Protein AF-V9IAV0-F1 (afdb_monomer_lite)

Foldseek 3Di:
DEAQLCQCQCVVPPDPVSSRWRQQLQRQEAHVEDACVVHPHPVNVVCVVPVLDFQGAHGGDACPDVRNRLVLYYYPDDLVCLVVSVVVSVVSLVPDPSHDLVPDDDDDDYDYDDDDPVSVVVNVVVCVVSRD

pLDDT: mean 83.06, std 14.71, range [40.22, 94.88]

Secondary structure (DSSP, 8-state):
-BSTTTTTBTTT-SSGGGGG-B-GGG-TTTB--S-TTTS--HHHHHHHH-TT----B-SS--TTSGGGTT----TT--GGGHHHHHHHHHHHHHH-TT--TTTS------B--SS-HHHHHHHHHHHHHHH-

Structure (mmCIF, N/CA/C/O backbone):
data_AF-V9IAV0-F1
#
_entry.id   AF-V9IAV0-F1
#
loop_
_atom_site.group_PDB
_atom_site.id
_atom_site.type_symbol
_atom_site.label_atom_id
_atom_site.label_alt_id
_atom_site.label_comp_id
_atom_site.label_asym_id
_atom_site.label_entity_id
_atom_site.label_seq_id
_atom_site.pdbx_PDB_ins_code
_atom_site.Cartn_x
_atom_site.Cartn_y
_atom_site.Cartn_z
_atom_site.occupancy
_atom_site.B_iso_or_equiv
_atom_site.auth_seq_id
_atom_site.auth_comp_id
_atom_site.auth_asym_id
_atom_site.auth_atom_id
_atom_site.pdbx_PDB_model_num
ATOM 1 N N . MET A 1 1 ? 4.196 1.302 5.622 1.00 88.44 1 MET A N 1
ATOM 2 C CA . MET A 1 1 ? 5.099 2.465 5.824 1.00 88.44 1 MET A CA 1
ATOM 3 C C . MET A 1 1 ? 6.503 2.054 5.433 1.00 88.44 1 MET A C 1
ATOM 5 O O . MET A 1 1 ? 6.821 0.884 5.610 1.00 88.44 1 MET A O 1
ATOM 9 N N . GLY A 1 2 ? 7.338 2.963 4.940 1.00 86.31 2 GLY A N 1
ATOM 10 C CA . GLY A 1 2 ? 8.703 2.600 4.569 1.00 86.31 2 GLY A CA 1
ATOM 11 C C . GLY A 1 2 ? 9.351 3.565 3.591 1.00 86.31 2 GLY A C 1
ATOM 12 O O . GLY A 1 2 ? 8.891 4.694 3.430 1.00 86.31 2 GLY A O 1
ATOM 13 N N . ASP A 1 3 ? 10.424 3.095 2.970 1.00 84.56 3 ASP A N 1
ATOM 14 C CA . ASP A 1 3 ? 11.211 3.805 1.962 1.00 84.56 3 ASP A CA 1
ATOM 15 C C . ASP A 1 3 ? 10.867 3.345 0.527 1.00 84.56 3 ASP A C 1
ATOM 17 O O . ASP A 1 3 ? 9.857 2.668 0.302 1.00 84.56 3 ASP A O 1
ATOM 21 N N . SER A 1 4 ? 11.716 3.703 -0.442 1.00 85.69 4 SER A N 1
ATOM 22 C CA . SER A 1 4 ? 11.566 3.403 -1.874 1.00 85.69 4 SER A CA 1
ATOM 23 C C . SER A 1 4 ? 11.352 1.923 -2.191 1.00 85.69 4 SER A C 1
ATOM 25 O O . SER A 1 4 ? 10.679 1.594 -3.166 1.00 85.69 4 SER A O 1
ATOM 27 N N . ILE A 1 5 ? 11.850 0.998 -1.367 1.00 81.25 5 ILE A N 1
ATOM 28 C CA . ILE A 1 5 ? 11.592 -0.428 -1.603 1.00 81.25 5 ILE A CA 1
ATOM 29 C C . ILE A 1 5 ? 10.125 -0.753 -1.364 1.00 81.25 5 ILE A C 1
ATOM 31 O O . ILE A 1 5 ? 9.517 -1.499 -2.122 1.00 81.25 5 ILE A O 1
ATOM 35 N N . THR A 1 6 ? 9.519 -0.152 -0.344 1.00 82.44 6 THR A N 1
ATOM 36 C CA . THR A 1 6 ? 8.103 -0.388 -0.024 1.00 82.44 6 THR A CA 1
ATOM 37 C C . THR A 1 6 ? 7.168 0.273 -1.039 1.00 82.44 6 THR A C 1
ATOM 39 O O . THR A 1 6 ? 5.992 -0.087 -1.132 1.00 82.44 6 THR A O 1
ATOM 42 N N . THR A 1 7 ? 7.673 1.237 -1.813 1.00 82.50 7 THR A N 1
ATOM 43 C CA . THR A 1 7 ? 6.940 1.844 -2.930 1.00 82.50 7 THR A CA 1
ATOM 44 C C . THR A 1 7 ? 7.030 1.012 -4.213 1.00 82.50 7 THR A C 1
ATOM 46 O O . THR A 1 7 ? 6.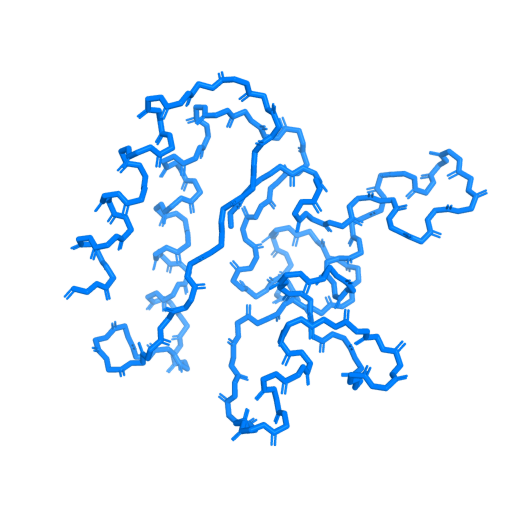299 1.279 -5.163 1.00 82.50 7 THR A O 1
ATOM 49 N N . GLY A 1 8 ? 7.867 -0.031 -4.245 1.00 80.94 8 GLY A N 1
ATOM 50 C CA . GLY A 1 8 ? 8.129 -0.805 -5.458 1.00 80.94 8 GLY A CA 1
ATOM 51 C C . GLY A 1 8 ? 8.921 -0.004 -6.492 1.00 80.94 8 GLY A C 1
ATOM 52 O O . GLY A 1 8 ? 8.685 -0.163 -7.690 1.00 80.94 8 GLY A O 1
ATOM 53 N N . ALA A 1 9 ? 9.805 0.897 -6.043 1.00 84.25 9 ALA A N 1
ATOM 54 C CA . ALA A 1 9 ? 10.621 1.717 -6.929 1.00 84.25 9 ALA A CA 1
ATOM 55 C C . ALA A 1 9 ? 11.475 0.841 -7.857 1.00 84.25 9 ALA A C 1
ATOM 57 O O . ALA A 1 9 ? 12.283 0.032 -7.397 1.00 84.25 9 ALA A O 1
ATOM 58 N N . GLY A 1 10 ? 11.276 1.002 -9.164 1.00 80.94 10 GLY A N 1
ATOM 59 C CA . GLY A 1 10 ? 12.030 0.298 -10.195 1.00 80.94 10 GLY A CA 1
ATOM 60 C C . GLY A 1 10 ? 11.757 -1.204 -10.289 1.00 80.94 10 GLY A C 1
ATOM 61 O O . GLY A 1 10 ? 12.553 -1.910 -10.903 1.00 80.94 10 GLY A O 1
ATOM 62 N N . LEU A 1 11 ? 10.656 -1.711 -9.721 1.00 84.81 11 LEU A N 1
ATOM 63 C CA . LEU A 1 11 ? 10.355 -3.149 -9.716 1.00 84.81 11 LEU A CA 1
ATOM 64 C C . LEU A 1 11 ? 10.258 -3.741 -11.133 1.00 84.81 11 LEU A C 1
ATOM 66 O O . LEU A 1 11 ? 10.650 -4.883 -11.352 1.00 84.81 11 LEU A O 1
ATOM 70 N N . LEU A 1 12 ? 9.754 -2.957 -12.089 1.00 85.50 12 LEU A N 1
ATOM 71 C CA . LEU A 1 12 ? 9.659 -3.330 -13.505 1.00 85.50 12 LEU A CA 1
ATOM 72 C C . LEU A 1 12 ? 10.682 -2.608 -14.394 1.00 85.50 12 LEU A C 1
ATOM 74 O O . LEU A 1 12 ? 10.517 -2.578 -15.615 1.00 85.50 12 LEU A O 1
ATOM 78 N N . ALA A 1 13 ? 11.697 -1.967 -13.813 1.00 82.12 13 ALA A N 1
ATOM 79 C CA . ALA A 1 13 ? 12.616 -1.139 -14.581 1.00 82.12 13 ALA A CA 1
ATOM 80 C C . ALA A 1 13 ? 13.485 -1.986 -15.523 1.00 82.12 13 ALA A C 1
ATOM 82 O O . ALA A 1 13 ? 14.267 -2.827 -15.087 1.00 82.12 13 ALA A O 1
ATOM 83 N N . THR A 1 14 ? 13.396 -1.713 -16.824 1.00 85.50 14 THR A N 1
ATOM 84 C CA . THR A 1 14 ? 14.292 -2.269 -17.854 1.00 85.50 14 THR A CA 1
ATOM 85 C C . THR A 1 14 ? 15.416 -1.306 -18.234 1.00 85.50 14 THR A C 1
ATOM 87 O O . THR A 1 14 ? 16.350 -1.677 -18.940 1.00 85.50 14 THR A O 1
ATOM 90 N N . ASN A 1 15 ? 15.342 -0.058 -17.768 1.00 84.12 15 ASN A N 1
ATOM 91 C CA . ASN A 1 15 ? 16.357 0.972 -17.959 1.00 84.12 15 ASN A CA 1
ATOM 92 C C . ASN A 1 15 ? 16.425 1.912 -16.745 1.00 84.12 15 ASN A C 1
ATOM 94 O O . ASN A 1 15 ? 15.523 1.951 -15.908 1.00 84.12 15 ASN A O 1
ATOM 98 N N . THR A 1 16 ? 17.497 2.700 -16.660 1.00 83.00 16 THR A N 1
ATOM 99 C CA . THR A 1 16 ? 17.774 3.581 -15.514 1.00 83.00 16 THR A CA 1
ATOM 100 C C . THR A 1 16 ? 16.737 4.687 -15.320 1.00 83.00 16 THR A C 1
ATOM 102 O O . THR A 1 16 ? 16.515 5.106 -14.188 1.00 83.00 16 THR A O 1
ATOM 105 N N . MET A 1 17 ? 16.054 5.130 -16.382 1.00 79.06 17 MET A N 1
ATOM 106 C CA . MET A 1 17 ? 14.987 6.134 -16.275 1.00 79.06 17 MET A CA 1
ATOM 107 C C . MET A 1 17 ? 13.746 5.589 -15.560 1.00 79.06 17 MET A C 1
ATOM 109 O O . MET A 1 17 ? 13.006 6.355 -14.952 1.00 79.06 17 MET A O 1
ATOM 113 N N . GLN A 1 18 ? 13.525 4.273 -15.599 1.00 81.69 18 GLN A N 1
ATOM 114 C CA . GLN A 1 18 ? 12.377 3.626 -14.962 1.00 81.69 18 GLN A CA 1
ATOM 115 C C . GLN A 1 18 ? 12.594 3.318 -13.474 1.00 81.69 18 GLN A C 1
ATOM 117 O O . GLN A 1 18 ? 11.647 2.930 -12.795 1.00 81.69 18 GLN A O 1
ATOM 122 N N . LEU A 1 19 ? 13.802 3.527 -12.935 1.00 82.56 19 LEU A N 1
ATOM 123 C CA . LEU A 1 19 ? 14.096 3.303 -11.512 1.00 82.56 19 LEU A CA 1
ATOM 124 C C . LEU A 1 19 ? 13.282 4.211 -10.579 1.00 82.56 19 LEU A C 1
ATOM 126 O O . LEU A 1 19 ? 13.052 3.858 -9.425 1.00 82.56 19 LEU A O 1
ATOM 130 N N . SER A 1 20 ? 12.836 5.369 -11.069 1.00 80.81 20 SER A N 1
ATOM 131 C CA . SER A 1 20 ? 11.998 6.309 -10.317 1.00 80.81 20 SER A CA 1
ATOM 132 C C . SER A 1 20 ? 10.505 5.966 -10.351 1.00 80.81 20 SER A C 1
ATOM 134 O O . SER A 1 20 ? 9.718 6.623 -9.671 1.00 80.81 20 SER A O 1
ATOM 136 N N . ILE A 1 21 ? 10.091 4.955 -11.124 1.00 85.44 21 ILE A N 1
ATOM 137 C CA . ILE A 1 21 ? 8.689 4.536 -11.201 1.00 85.44 21 ILE A CA 1
ATOM 138 C C . ILE A 1 21 ? 8.355 3.679 -9.981 1.00 85.44 21 ILE A C 1
ATOM 140 O O . ILE A 1 21 ? 8.982 2.651 -9.739 1.00 85.44 21 ILE A O 1
ATOM 144 N N . GLU A 1 22 ? 7.330 4.085 -9.232 1.00 89.38 22 GLU A N 1
ATOM 145 C CA . GLU A 1 22 ? 6.843 3.365 -8.054 1.00 89.38 22 GLU A CA 1
ATOM 146 C C . GLU A 1 22 ? 5.733 2.374 -8.437 1.00 89.38 22 GLU A C 1
ATOM 148 O O . GLU A 1 22 ? 4.551 2.731 -8.519 1.00 89.38 22 GLU A O 1
ATOM 153 N N . ASN A 1 23 ? 6.106 1.112 -8.673 1.00 91.12 23 ASN A N 1
ATOM 154 C CA . ASN A 1 23 ? 5.183 0.026 -9.021 1.00 91.12 23 ASN A CA 1
ATOM 155 C C . ASN A 1 23 ? 4.471 -0.538 -7.773 1.00 91.12 23 ASN A C 1
ATOM 157 O O . ASN A 1 23 ? 4.534 -1.736 -7.478 1.00 91.12 23 ASN A O 1
ATOM 161 N N . ARG A 1 24 ? 3.793 0.326 -7.007 1.00 92.31 24 ARG A N 1
ATOM 162 C CA . ARG A 1 24 ? 3.183 -0.027 -5.709 1.00 92.31 24 ARG A CA 1
ATOM 163 C C . ARG A 1 24 ? 2.194 -1.182 -5.804 1.00 92.31 24 ARG A C 1
ATOM 165 O O . ARG A 1 24 ? 2.132 -1.991 -4.879 1.00 92.31 24 ARG A O 1
ATOM 172 N N . GLY A 1 25 ? 1.444 -1.260 -6.902 1.00 90.81 25 GLY A N 1
ATOM 173 C CA . GLY A 1 25 ? 0.479 -2.323 -7.176 1.00 90.81 25 GLY A CA 1
ATOM 174 C C . GLY A 1 25 ? 1.078 -3.725 -7.197 1.00 90.81 25 GLY A C 1
ATOM 175 O O . GLY A 1 25 ? 0.408 -4.679 -6.803 1.00 90.81 25 GLY A O 1
ATOM 176 N N . MET A 1 26 ? 2.354 -3.841 -7.553 1.00 92.38 26 MET A N 1
ATOM 177 C CA . MET A 1 26 ? 3.062 -5.116 -7.659 1.00 92.38 26 MET A CA 1
ATOM 178 C C . MET A 1 26 ? 4.006 -5.381 -6.484 1.00 92.38 26 MET A C 1
ATOM 180 O O . MET A 1 26 ? 4.696 -6.399 -6.460 1.00 92.38 26 MET A O 1
ATOM 184 N N . MET A 1 27 ? 4.043 -4.491 -5.487 1.00 92.31 27 MET A N 1
ATOM 185 C CA . MET A 1 27 ? 4.911 -4.675 -4.333 1.00 92.31 27 MET A CA 1
ATOM 186 C C . MET A 1 27 ? 4.520 -5.937 -3.557 1.00 92.31 27 MET A C 1
ATOM 188 O O . MET A 1 27 ? 3.383 -6.064 -3.107 1.00 92.31 27 MET A O 1
ATOM 192 N N . ALA A 1 28 ? 5.477 -6.837 -3.321 1.00 88.31 28 ALA A N 1
ATOM 193 C CA . ALA A 1 28 ? 5.219 -8.153 -2.729 1.00 88.31 28 ALA A CA 1
ATOM 194 C C . ALA A 1 28 ? 4.450 -8.099 -1.395 1.00 88.31 28 ALA A C 1
ATOM 196 O O . ALA A 1 28 ? 3.673 -8.997 -1.085 1.00 88.31 28 ALA A O 1
ATOM 197 N N . THR A 1 29 ? 4.642 -7.044 -0.602 1.00 89.38 29 THR A N 1
ATOM 198 C CA . THR A 1 29 ? 4.082 -6.931 0.750 1.00 89.38 29 THR A CA 1
ATOM 199 C C . THR A 1 29 ? 2.722 -6.233 0.820 1.00 89.38 29 THR A C 1
ATOM 201 O O . THR A 1 29 ? 1.948 -6.526 1.725 1.00 89.38 29 THR A O 1
ATOM 204 N N . ILE A 1 30 ? 2.409 -5.316 -0.101 1.00 92.50 30 ILE A N 1
ATOM 205 C CA . ILE A 1 30 ? 1.210 -4.455 -0.011 1.00 92.50 30 ILE A CA 1
ATOM 206 C C . ILE A 1 30 ? 0.528 -4.181 -1.357 1.00 92.50 30 ILE A C 1
ATOM 208 O O . ILE A 1 30 ? -0.556 -3.603 -1.387 1.00 92.50 30 ILE A O 1
ATOM 212 N N . GLY A 1 31 ? 1.123 -4.594 -2.468 1.00 92.94 31 GLY A N 1
ATOM 213 C CA . GLY A 1 31 ? 0.517 -4.497 -3.787 1.00 92.94 31 GLY A CA 1
ATOM 214 C C . GLY A 1 31 ? -0.621 -5.498 -3.946 1.00 92.94 31 GLY A C 1
ATOM 215 O O . GLY A 1 31 ? -0.516 -6.629 -3.484 1.00 92.94 31 GLY A O 1
ATOM 216 N N . GLY A 1 32 ? -1.724 -5.096 -4.564 1.00 93.12 32 GLY A N 1
ATOM 217 C CA . GLY A 1 32 ? -2.868 -5.967 -4.845 1.00 93.12 32 GLY A CA 1
ATOM 218 C C . GLY A 1 32 ? -3.299 -5.929 -6.304 1.00 93.12 32 GLY A C 1
ATOM 219 O O . GLY A 1 32 ? -4.480 -6.131 -6.597 1.00 93.12 32 GLY A O 1
ATOM 220 N N . GLU A 1 33 ? -2.366 -5.616 -7.200 1.00 93.06 33 GLU A N 1
ATOM 221 C CA . GLU A 1 33 ? -2.588 -5.605 -8.641 1.00 93.06 33 GLU A CA 1
ATOM 222 C C . GLU A 1 33 ? -2.803 -7.020 -9.169 1.00 93.06 33 GLU A C 1
ATOM 224 O O . GLU A 1 33 ? -2.066 -7.939 -8.818 1.00 93.06 33 GLU A O 1
ATOM 229 N N . GLU A 1 34 ? -3.807 -7.190 -10.030 1.00 92.81 34 GLU A N 1
ATOM 230 C CA . GLU A 1 34 ? -4.156 -8.481 -10.627 1.00 92.81 34 GLU A CA 1
ATOM 231 C C . GLU A 1 34 ? -4.465 -9.581 -9.578 1.00 92.81 34 GLU A C 1
ATOM 233 O O . GLU A 1 34 ? -4.912 -9.315 -8.458 1.00 92.81 34 GLU A O 1
ATOM 238 N N . THR A 1 35 ? -4.312 -10.846 -9.976 1.00 92.69 35 THR A N 1
ATOM 239 C CA . THR A 1 35 ? -4.501 -12.041 -9.140 1.00 92.69 35 THR A CA 1
ATOM 240 C C . THR A 1 35 ? -3.151 -12.617 -8.719 1.00 92.69 35 THR A C 1
ATOM 242 O O . THR A 1 35 ? -2.137 -12.373 -9.379 1.00 92.69 35 THR A O 1
ATOM 245 N N . TRP A 1 36 ? -3.134 -13.464 -7.683 1.00 92.62 36 TRP A N 1
ATOM 246 C CA . TRP A 1 36 ? -1.895 -14.083 -7.181 1.00 92.62 36 TRP A CA 1
ATOM 247 C C . TRP A 1 36 ? -1.171 -14.938 -8.228 1.00 92.62 36 TRP A C 1
ATOM 249 O O . TRP A 1 36 ? 0.039 -15.122 -8.145 1.00 92.62 36 TRP A O 1
ATOM 259 N N . ARG A 1 37 ? -1.904 -15.432 -9.236 1.00 92.62 37 ARG A N 1
ATOM 260 C CA . ARG A 1 37 ? -1.356 -16.219 -10.349 1.00 92.62 37 ARG A CA 1
ATOM 261 C C . ARG A 1 37 ? -0.576 -15.381 -11.358 1.00 92.62 37 ARG A C 1
ATOM 263 O O . ARG A 1 37 ? 0.256 -15.931 -12.069 1.00 92.62 37 ARG A O 1
ATOM 270 N N . LYS A 1 38 ? -0.866 -14.080 -11.452 1.00 93.75 38 LYS A N 1
ATOM 271 C CA . LYS A 1 38 ? -0.146 -13.148 -12.333 1.00 93.75 38 LYS A CA 1
ATOM 272 C C . LYS A 1 38 ? 0.924 -12.376 -11.573 1.00 93.75 38 LYS A C 1
ATOM 274 O O . LYS A 1 38 ? 2.026 -12.203 -12.080 1.00 93.75 38 LYS A O 1
ATOM 279 N N . VAL A 1 39 ? 0.591 -11.914 -10.369 1.00 92.56 39 VAL A N 1
ATOM 280 C CA . VAL A 1 39 ? 1.485 -11.129 -9.519 1.00 92.56 39 VAL A CA 1
ATOM 281 C C . VAL A 1 39 ? 1.427 -11.705 -8.114 1.00 92.56 39 VAL A C 1
ATOM 283 O O . VAL A 1 39 ? 0.413 -11.602 -7.423 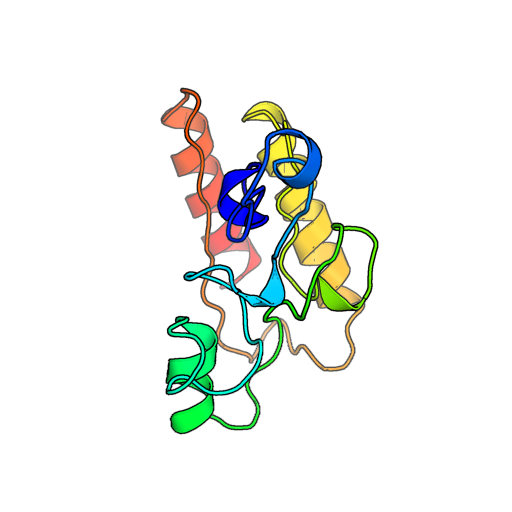1.00 92.56 39 VAL A O 1
ATOM 286 N N . LEU A 1 40 ? 2.516 -12.335 -7.686 1.00 92.94 40 LEU A N 1
ATOM 287 C CA . LEU A 1 40 ? 2.581 -12.946 -6.367 1.00 92.94 40 LEU A CA 1
ATOM 288 C C . LEU A 1 40 ? 2.832 -11.870 -5.305 1.00 92.94 40 LEU A C 1
ATOM 290 O O . LEU A 1 40 ? 3.968 -11.468 -5.061 1.00 92.94 40 LEU A O 1
ATOM 294 N N . THR A 1 41 ? 1.760 -11.419 -4.661 1.00 93.25 41 THR A N 1
ATOM 295 C CA . THR A 1 41 ? 1.820 -10.498 -3.524 1.00 93.25 41 THR A CA 1
ATOM 296 C C . THR A 1 41 ? 1.012 -11.035 -2.351 1.00 93.25 41 THR A C 1
ATOM 298 O O . THR A 1 41 ? 0.070 -11.815 -2.518 1.00 93.25 41 THR A O 1
ATOM 301 N N . LEU A 1 42 ? 1.355 -10.586 -1.147 1.00 93.31 42 LEU A N 1
ATOM 302 C CA . LEU A 1 42 ? 0.655 -10.967 0.070 1.00 93.31 42 LEU A CA 1
ATOM 303 C C . LEU A 1 42 ? -0.838 -10.579 0.025 1.00 93.31 42 LEU A C 1
ATOM 305 O O . LEU A 1 42 ? -1.668 -11.452 0.286 1.00 93.31 42 LEU A O 1
ATOM 309 N N . PRO A 1 43 ? -1.234 -9.355 -0.391 1.00 93.62 43 PRO A N 1
ATOM 310 C CA . PRO A 1 43 ? -2.648 -9.044 -0.579 1.00 93.62 43 PRO A CA 1
ATOM 311 C C . PRO A 1 43 ? -3.338 -9.909 -1.630 1.00 93.62 43 PRO A C 1
ATOM 313 O O . PRO A 1 43 ? -4.491 -10.275 -1.433 1.00 93.62 43 PRO A O 1
ATOM 316 N N . ASN A 1 44 ? -2.663 -10.270 -2.725 1.00 94.69 44 ASN A N 1
ATOM 317 C CA . ASN A 1 44 ? -3.258 -11.135 -3.742 1.00 94.69 44 ASN A CA 1
ATOM 318 C C . ASN A 1 44 ? -3.556 -12.538 -3.222 1.00 94.69 44 ASN A C 1
ATOM 320 O O . ASN A 1 44 ? -4.579 -13.102 -3.596 1.00 94.69 44 ASN A O 1
ATOM 324 N N . ILE A 1 45 ? -2.713 -13.070 -2.338 1.00 94.31 45 ILE A N 1
ATOM 325 C CA . ILE A 1 45 ? -2.980 -14.333 -1.643 1.00 94.31 45 ILE A CA 1
ATOM 326 C C . ILE A 1 45 ? -4.151 -14.156 -0.668 1.00 94.31 45 ILE A C 1
ATOM 328 O O . ILE A 1 45 ? -5.075 -14.961 -0.660 1.00 94.31 45 ILE A O 1
ATOM 332 N N . PHE A 1 46 ? -4.157 -13.088 0.133 1.00 93.62 46 PHE A N 1
ATOM 333 C CA . PHE A 1 46 ? -5.226 -12.841 1.108 1.00 93.62 46 PHE A CA 1
ATOM 334 C C . PHE A 1 46 ? -6.595 -12.601 0.474 1.00 93.62 46 PHE A C 1
ATOM 336 O O . PHE A 1 46 ? -7.599 -12.999 1.064 1.00 93.62 46 PHE A O 1
ATOM 343 N N . LYS A 1 47 ? -6.649 -12.014 -0.728 1.00 93.62 47 LYS A N 1
ATOM 344 C CA . LYS A 1 47 ? -7.895 -11.853 -1.490 1.00 93.62 47 LYS A CA 1
ATOM 345 C C . LYS A 1 47 ? -8.596 -13.187 -1.766 1.00 93.62 47 LYS A C 1
ATOM 347 O O . LYS A 1 47 ? -9.818 -13.191 -1.800 1.00 93.62 47 LYS A O 1
ATOM 352 N N . GLU A 1 48 ? -7.865 -14.297 -1.890 1.00 93.75 48 GLU A N 1
ATOM 353 C CA . GLU A 1 48 ? -8.456 -15.632 -2.098 1.00 93.75 48 GLU A CA 1
ATOM 354 C C . GLU A 1 48 ? -9.196 -16.152 -0.859 1.00 93.75 48 GLU A C 1
ATOM 356 O O . GLU A 1 48 ? -10.128 -16.941 -0.970 1.00 93.75 48 GLU A O 1
ATOM 361 N N . PHE A 1 49 ? -8.786 -15.712 0.333 1.00 93.19 49 PHE A N 1
ATOM 362 C CA . PHE A 1 49 ? -9.410 -16.109 1.598 1.00 93.19 49 PHE A CA 1
ATOM 363 C C . PHE A 1 49 ? -10.447 -15.088 2.075 1.00 93.19 49 PHE A C 1
ATOM 365 O O . PHE A 1 49 ? -11.394 -15.441 2.774 1.00 93.19 49 PHE A O 1
ATOM 372 N N . ASN A 1 50 ? -10.272 -13.815 1.714 1.00 92.25 50 ASN A N 1
ATOM 373 C CA . ASN A 1 50 ? -11.173 -12.730 2.066 1.00 92.25 50 ASN A CA 1
ATOM 374 C C . ASN A 1 50 ? -11.316 -11.739 0.906 1.00 92.25 50 ASN A C 1
ATOM 376 O O . ASN A 1 50 ? -10.482 -10.855 0.703 1.00 92.25 50 ASN A O 1
ATOM 380 N N . HIS A 1 51 ? -12.440 -11.831 0.199 1.00 89.06 51 HIS A N 1
ATOM 381 C CA . HIS A 1 51 ? -12.736 -10.973 -0.948 1.00 89.06 51 HIS A CA 1
ATOM 382 C C . HIS A 1 51 ? -13.033 -9.515 -0.544 1.00 89.06 51 HIS A C 1
ATOM 384 O O . HIS A 1 51 ? -12.958 -8.622 -1.384 1.00 89.06 51 HIS A O 1
ATOM 390 N N . ASN A 1 52 ? -13.315 -9.254 0.739 1.00 91.12 52 ASN A N 1
ATOM 391 C CA . ASN A 1 52 ? -13.549 -7.912 1.285 1.00 91.12 52 ASN A CA 1
ATOM 392 C C . ASN A 1 52 ? -12.255 -7.240 1.779 1.00 91.12 52 ASN A C 1
ATOM 394 O O . ASN A 1 52 ? -12.309 -6.251 2.511 1.00 91.12 52 ASN A O 1
ATOM 398 N N . LEU A 1 53 ? -11.083 -7.782 1.429 1.00 92.56 53 LEU A N 1
ATOM 399 C CA . LEU A 1 53 ? -9.801 -7.179 1.775 1.00 92.56 5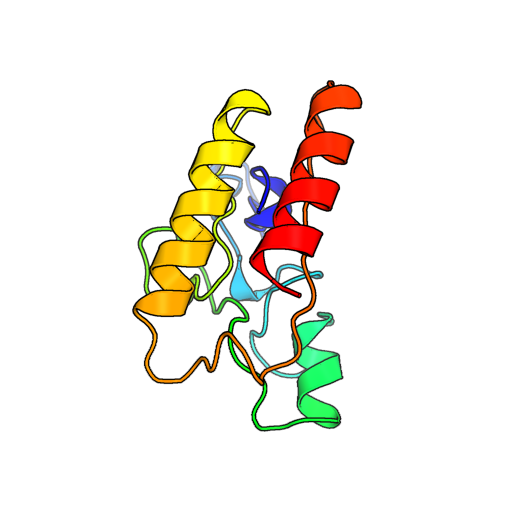3 LEU A CA 1
ATOM 400 C C . LEU A 1 53 ? -9.695 -5.765 1.182 1.00 92.56 53 LEU A C 1
ATOM 402 O O . LEU A 1 53 ? -9.983 -5.542 0.007 1.00 92.56 53 LEU A O 1
ATOM 406 N N . ILE A 1 54 ? -9.222 -4.817 1.989 1.00 94.12 54 ILE A N 1
ATOM 407 C CA . ILE A 1 54 ? -9.013 -3.421 1.593 1.00 94.12 54 ILE A CA 1
ATOM 408 C C . ILE A 1 54 ? -7.619 -2.942 2.000 1.00 94.12 54 ILE A C 1
ATOM 410 O O . ILE A 1 54 ? -6.965 -3.530 2.859 1.00 94.12 54 ILE A O 1
ATOM 414 N N . GLY A 1 55 ? -7.170 -1.844 1.389 1.00 91.81 55 GLY A N 1
ATOM 415 C CA . GLY A 1 55 ? -5.950 -1.138 1.788 1.00 91.81 55 GLY A CA 1
ATOM 416 C C . GLY A 1 55 ? -4.676 -1.496 1.016 1.00 91.81 55 GLY A C 1
ATOM 417 O O . GLY A 1 55 ? -3.649 -0.855 1.241 1.00 91.81 55 GLY A O 1
ATOM 418 N N . TYR A 1 56 ? -4.732 -2.452 0.088 1.00 94.00 56 TYR A N 1
ATOM 419 C CA . TYR A 1 56 ? -3.618 -2.793 -0.803 1.00 94.00 56 TYR A CA 1
ATOM 420 C C . TYR A 1 56 ? -3.451 -1.778 -1.936 1.00 94.00 56 TYR A C 1
ATOM 422 O O . TYR A 1 56 ? -4.434 -1.253 -2.442 1.00 94.00 56 TYR A O 1
ATOM 430 N N . ALA A 1 57 ? -2.222 -1.505 -2.363 1.00 94.31 57 ALA A N 1
ATOM 431 C CA . ALA A 1 57 ? -1.962 -0.554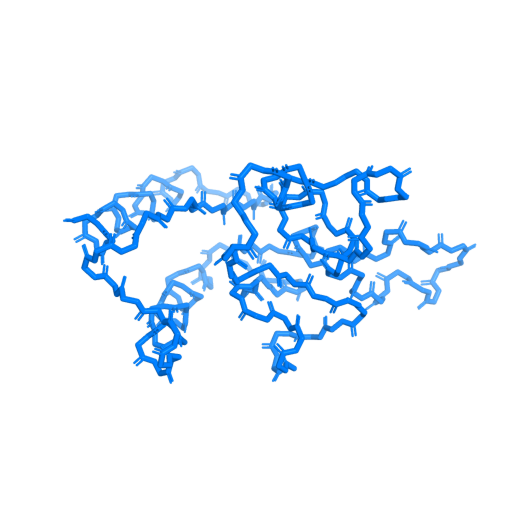 -3.441 1.00 94.31 57 ALA A CA 1
ATOM 432 C C . ALA A 1 57 ? -2.278 -1.141 -4.828 1.00 94.31 57 ALA A C 1
ATOM 434 O O . ALA A 1 57 ? -2.249 -2.356 -5.023 1.00 94.31 57 ALA A O 1
ATOM 435 N N . LEU A 1 58 ? -2.549 -0.267 -5.797 1.00 94.12 58 LEU A N 1
ATOM 436 C CA . LEU A 1 58 ? -2.866 -0.605 -7.185 1.00 94.12 58 LEU A CA 1
ATOM 437 C C . LEU A 1 58 ? -1.999 0.204 -8.156 1.00 94.12 58 LEU A C 1
ATOM 439 O O . LEU A 1 58 ? -1.764 1.395 -7.935 1.00 94.12 58 LEU A O 1
ATOM 443 N N . GLY A 1 59 ? -1.564 -0.448 -9.238 1.00 91.56 59 GLY A N 1
ATOM 444 C CA . GLY A 1 59 ? -0.817 0.151 -10.340 1.00 91.56 59 GLY A CA 1
ATOM 445 C C . GLY A 1 59 ? 0.424 0.946 -9.929 1.00 91.56 59 GLY A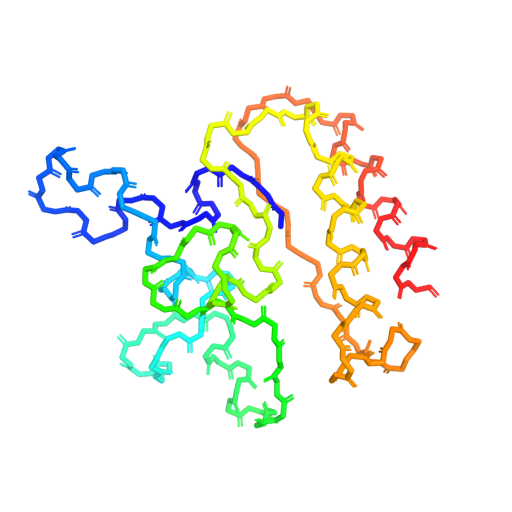 C 1
ATOM 446 O O . GLY A 1 59 ? 0.947 0.855 -8.811 1.00 91.56 59 GLY A O 1
ATOM 447 N N . ASN A 1 60 ? 0.866 1.794 -10.854 1.00 91.44 60 ASN A N 1
ATOM 448 C CA . ASN A 1 60 ? 1.909 2.777 -10.594 1.00 91.44 60 ASN A CA 1
ATOM 449 C C . ASN A 1 60 ? 1.286 3.966 -9.869 1.00 91.44 60 ASN A C 1
ATOM 451 O O . ASN A 1 60 ? 0.429 4.665 -10.417 1.00 91.44 60 ASN A O 1
ATOM 455 N N . SER A 1 61 ? 1.690 4.198 -8.626 1.00 89.38 61 SER A N 1
ATOM 456 C CA . SER A 1 61 ? 1.107 5.262 -7.816 1.00 89.38 61 SER A CA 1
ATOM 457 C C . SER A 1 61 ? 2.128 5.899 -6.892 1.00 89.38 61 SER A C 1
ATOM 459 O O . SER A 1 61 ? 3.075 5.262 -6.455 1.00 89.38 61 SER A O 1
ATOM 461 N N . LEU A 1 62 ? 1.905 7.177 -6.596 1.00 89.31 62 LEU A N 1
ATOM 462 C CA . LEU A 1 62 ? 2.601 7.911 -5.551 1.00 89.31 62 LEU A CA 1
ATOM 463 C C . LEU A 1 62 ? 1.724 7.927 -4.300 1.00 89.31 62 LEU A C 1
ATOM 465 O O . LEU A 1 62 ? 0.511 7.723 -4.382 1.00 89.31 62 LEU A O 1
ATOM 469 N N . THR A 1 63 ? 2.310 8.239 -3.148 1.00 88.25 63 THR A N 1
ATOM 470 C CA . THR A 1 63 ? 1.611 8.300 -1.853 1.00 88.25 63 THR A CA 1
ATOM 471 C C . THR A 1 63 ? 0.374 9.211 -1.844 1.00 88.25 63 THR A C 1
ATOM 473 O O . THR A 1 63 ? -0.558 8.979 -1.073 1.00 88.25 63 THR A O 1
ATOM 476 N N . SER A 1 64 ? 0.351 10.242 -2.692 1.00 88.06 64 SER A N 1
ATOM 477 C CA . SER A 1 64 ? -0.771 11.174 -2.855 1.00 88.06 64 SER A CA 1
ATOM 478 C C . SER A 1 64 ? -1.921 10.614 -3.696 1.00 88.06 64 SER A C 1
ATOM 480 O O . SER A 1 64 ? -3.042 11.113 -3.608 1.00 88.06 64 SER A O 1
ATOM 482 N N . HIS A 1 65 ? -1.676 9.589 -4.516 1.00 92.69 65 HIS A N 1
ATOM 483 C CA . HIS A 1 65 ? -2.689 9.034 -5.405 1.00 92.69 65 HIS A CA 1
ATOM 484 C C . HIS A 1 65 ? -3.646 8.106 -4.641 1.00 92.69 65 HIS A C 1
ATOM 486 O O . HIS A 1 65 ? -3.189 7.318 -3.805 1.00 92.69 65 HIS A O 1
ATOM 492 N N . PRO A 1 66 ? -4.952 8.094 -4.981 1.00 91.38 66 PRO A N 1
ATOM 493 C CA . PRO A 1 66 ? -5.925 7.171 -4.386 1.00 91.38 66 PRO A CA 1
ATOM 494 C C . PRO A 1 66 ? -5.520 5.699 -4.524 1.00 91.38 66 PRO A C 1
ATOM 496 O O . PRO A 1 66 ? -5.768 4.890 -3.633 1.00 91.38 66 PRO A O 1
ATOM 499 N N . ALA A 1 67 ? -4.839 5.350 -5.616 1.00 93.19 67 ALA A N 1
ATOM 500 C CA . ALA A 1 67 ? -4.365 3.997 -5.878 1.00 93.19 67 ALA A CA 1
ATOM 501 C C . ALA A 1 67 ? -3.276 3.515 -4.893 1.00 93.19 67 ALA A C 1
ATOM 503 O O . ALA A 1 67 ? -3.086 2.312 -4.752 1.00 93.19 67 ALA A O 1
ATOM 504 N N . SER A 1 68 ? -2.625 4.411 -4.136 1.00 91.81 68 SER A N 1
ATOM 505 C CA . SER A 1 68 ? -1.687 4.015 -3.071 1.00 91.81 68 SER A CA 1
ATOM 506 C C . SER A 1 68 ? -2.378 3.360 -1.868 1.00 91.81 68 SER A C 1
ATOM 508 O O . SER A 1 68 ? -1.728 2.644 -1.107 1.00 91.81 68 SER A O 1
ATOM 510 N N . GLN A 1 69 ? -3.689 3.577 -1.696 1.00 94.69 69 GLN A N 1
ATOM 511 C CA . GLN A 1 69 ? -4.507 3.037 -0.604 1.00 94.69 69 GLN A CA 1
ATOM 512 C C . GLN A 1 69 ? -3.872 3.277 0.779 1.00 94.69 69 GLN A C 1
ATOM 514 O O . GLN A 1 69 ? -3.758 4.435 1.185 1.00 94.69 69 GLN A O 1
ATOM 519 N N . LEU A 1 70 ? -3.467 2.235 1.518 1.00 94.06 70 LEU A N 1
ATOM 520 C CA . LEU A 1 70 ? -2.789 2.372 2.819 1.00 94.06 70 LEU A CA 1
ATOM 521 C C . LEU A 1 70 ? -1.257 2.283 2.713 1.00 94.06 70 LEU A C 1
ATOM 523 O O . LEU A 1 70 ? -0.554 2.356 3.726 1.00 94.06 70 LEU A O 1
ATOM 527 N N . ASN A 1 71 ? -0.705 2.172 1.501 1.00 92.75 71 ASN A N 1
ATOM 528 C CA . ASN A 1 71 ? 0.733 2.258 1.293 1.00 92.75 71 ASN A CA 1
ATOM 529 C C . ASN A 1 71 ? 1.199 3.716 1.390 1.00 92.75 71 ASN A C 1
ATOM 531 O O . ASN A 1 71 ? 1.187 4.467 0.418 1.00 92.75 71 ASN A O 1
ATOM 535 N N . VAL A 1 72 ? 1.638 4.096 2.589 1.00 92.38 72 VAL A N 1
ATOM 536 C CA . VAL A 1 72 ? 2.161 5.439 2.879 1.00 92.38 72 VAL A CA 1
ATOM 537 C C . VAL A 1 72 ? 3.690 5.536 2.825 1.00 92.38 72 VAL A C 1
ATOM 539 O O . VAL A 1 72 ? 4.258 6.484 3.351 1.00 92.38 72 VAL A O 1
ATOM 542 N N . ALA A 1 73 ? 4.375 4.527 2.280 1.00 89.00 73 ALA A N 1
ATOM 543 C CA . ALA A 1 73 ? 5.824 4.599 2.103 1.00 89.00 73 ALA A CA 1
ATOM 544 C C . ALA A 1 73 ? 6.203 5.688 1.099 1.00 89.00 73 ALA A C 1
ATOM 546 O O . ALA A 1 73 ? 5.445 5.927 0.163 1.00 89.00 73 ALA A O 1
ATOM 547 N N . GLU A 1 74 ? 7.369 6.303 1.251 1.00 87.94 74 GLU A N 1
ATOM 548 C CA . GLU A 1 74 ? 7.833 7.363 0.351 1.00 87.94 74 GLU A CA 1
ATOM 549 C C . GLU A 1 74 ? 9.256 7.087 -0.129 1.00 87.94 74 GLU A C 1
ATOM 551 O O . GLU A 1 74 ? 10.141 6.726 0.656 1.00 87.94 74 GLU A O 1
ATOM 556 N N . GLY A 1 75 ? 9.479 7.252 -1.436 1.00 83.69 75 GLY A N 1
ATOM 557 C CA . GLY A 1 75 ? 10.810 7.179 -2.019 1.00 83.69 75 GLY A CA 1
ATOM 558 C C . GLY A 1 75 ? 11.745 8.202 -1.375 1.00 83.69 75 GLY A C 1
ATOM 559 O O . GLY A 1 75 ? 11.426 9.383 -1.298 1.00 83.69 75 GLY A O 1
ATOM 560 N N . GLY A 1 76 ? 12.898 7.740 -0.885 1.00 81.94 76 GLY A N 1
ATOM 561 C CA . GLY A 1 76 ? 13.885 8.598 -0.219 1.00 81.94 76 GLY A CA 1
ATOM 562 C C . GLY A 1 76 ? 13.577 8.945 1.241 1.00 81.94 76 GLY A C 1
ATOM 563 O O . GLY A 1 76 ? 14.372 9.648 1.861 1.00 81.94 76 GLY A O 1
ATOM 564 N N . ALA A 1 77 ? 12.485 8.435 1.822 1.00 84.19 77 ALA A N 1
ATOM 565 C CA . ALA A 1 77 ? 12.178 8.698 3.222 1.00 84.19 77 ALA A CA 1
ATOM 566 C C . ALA A 1 77 ? 13.283 8.199 4.163 1.00 84.19 77 ALA A C 1
ATOM 568 O O . ALA A 1 77 ? 13.840 7.108 3.987 1.00 84.19 77 ALA A O 1
ATOM 569 N N . LEU A 1 78 ? 13.513 8.938 5.247 1.00 81.25 78 LEU A N 1
ATOM 570 C CA . LEU A 1 78 ? 14.459 8.656 6.326 1.00 81.25 78 LEU A CA 1
ATOM 571 C C . LEU A 1 78 ? 13.740 8.139 7.580 1.00 81.25 78 LEU A C 1
ATOM 573 O O . LEU A 1 78 ? 12.513 8.088 7.654 1.00 81.25 78 LEU A O 1
ATOM 577 N N . SER A 1 79 ? 14.490 7.582 8.533 1.00 76.94 79 SER A N 1
ATOM 578 C CA . SER A 1 79 ? 13.892 6.953 9.727 1.00 76.94 79 SER A CA 1
ATOM 579 C C . SER A 1 79 ? 13.155 7.968 10.606 1.00 76.94 79 SER A C 1
ATOM 581 O O . SER A 1 79 ? 12.177 7.618 11.262 1.00 76.94 79 SER A O 1
ATOM 583 N N . MET A 1 80 ? 13.571 9.235 10.550 1.00 80.00 80 MET A N 1
ATOM 584 C CA . MET A 1 80 ? 12.900 10.363 11.201 1.00 80.00 80 MET A CA 1
ATOM 585 C C . MET A 1 80 ? 11.503 10.667 10.641 1.00 80.00 80 MET A C 1
ATOM 587 O O . MET A 1 80 ? 10.694 11.247 11.359 1.00 80.00 80 MET A O 1
ATOM 591 N N . ASP A 1 81 ? 11.187 10.223 9.421 1.00 84.50 81 ASP A N 1
ATOM 592 C CA . ASP A 1 81 ? 9.884 10.467 8.784 1.00 84.50 81 ASP A CA 1
ATOM 593 C C . ASP A 1 81 ? 8.829 9.434 9.198 1.00 84.50 81 ASP A C 1
ATOM 595 O O . ASP A 1 81 ? 7.631 9.603 8.972 1.00 84.50 81 ASP A O 1
ATOM 599 N N . MET A 1 82 ? 9.242 8.341 9.841 1.00 84.12 82 MET A N 1
ATOM 600 C CA . MET A 1 82 ? 8.336 7.253 10.201 1.00 84.12 82 MET A CA 1
ATOM 601 C C . MET A 1 82 ? 7.212 7.669 11.172 1.00 84.12 82 MET A C 1
ATOM 603 O O . MET A 1 82 ? 6.074 7.247 10.953 1.00 84.12 82 MET A O 1
ATOM 607 N N . PRO A 1 83 ? 7.440 8.504 12.210 1.00 85.94 83 PRO A N 1
ATOM 608 C CA . PRO A 1 83 ? 6.347 9.014 13.040 1.00 85.94 83 PRO A CA 1
ATOM 609 C C . PRO A 1 83 ? 5.342 9.857 12.246 1.00 85.94 83 PRO A C 1
ATOM 611 O O . PRO A 1 83 ? 4.143 9.813 12.527 1.00 85.94 83 PRO A O 1
ATOM 614 N N . TYR A 1 84 ? 5.811 10.607 11.243 1.00 88.38 84 TYR A N 1
ATOM 615 C CA . TYR A 1 84 ? 4.941 11.352 10.336 1.00 88.38 84 TYR A CA 1
ATOM 616 C C . TYR A 1 84 ? 4.102 10.397 9.478 1.00 88.38 84 TYR A C 1
ATOM 618 O O . TYR A 1 84 ? 2.875 10.511 9.473 1.00 88.38 84 TYR A O 1
ATOM 626 N N . MET A 1 85 ? 4.729 9.394 8.852 1.00 89.31 85 MET A N 1
ATOM 627 C CA . MET A 1 85 ? 4.026 8.358 8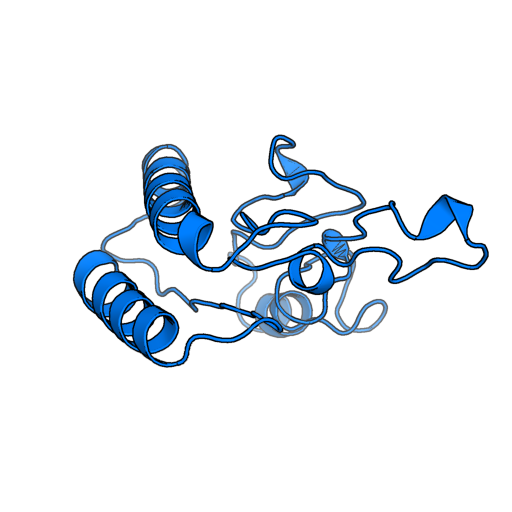.086 1.00 89.31 85 MET A CA 1
ATOM 628 C C . MET A 1 85 ? 2.977 7.624 8.928 1.00 89.31 85 MET A C 1
ATOM 630 O O . MET A 1 85 ? 1.883 7.359 8.437 1.00 89.31 85 MET A O 1
ATOM 634 N N . ALA A 1 86 ? 3.270 7.331 10.199 1.00 88.31 86 ALA A N 1
ATOM 635 C CA . ALA A 1 86 ? 2.332 6.663 11.100 1.00 88.31 86 ALA A CA 1
ATOM 636 C C . ALA A 1 86 ? 1.097 7.529 11.373 1.00 88.31 86 ALA A C 1
ATOM 638 O O . ALA A 1 86 ? -0.034 7.068 11.208 1.00 88.31 86 ALA A O 1
ATOM 639 N N . LYS A 1 87 ? 1.297 8.809 11.711 1.00 90.25 87 LYS A N 1
ATOM 640 C CA . LYS A 1 87 ? 0.191 9.768 11.873 1.00 90.25 87 LYS A CA 1
ATOM 641 C C . LYS A 1 87 ? -0.613 9.909 10.584 1.00 90.25 87 LYS A C 1
ATOM 643 O O . LYS A 1 87 ? -1.842 9.953 10.621 1.00 90.25 87 LYS A O 1
ATOM 648 N N . PHE A 1 88 ? 0.070 9.957 9.445 1.00 91.81 88 PHE A N 1
ATOM 649 C CA . PHE A 1 88 ? -0.573 10.082 8.147 1.00 91.81 88 PHE A CA 1
ATOM 650 C C . PHE A 1 88 ? -1.402 8.845 7.786 1.00 91.81 88 PHE A C 1
ATOM 652 O O . PHE A 1 88 ? -2.533 8.992 7.326 1.00 91.81 88 PHE A O 1
ATOM 659 N N . LEU A 1 89 ? -0.896 7.642 8.067 1.00 92.31 89 LEU A N 1
ATOM 660 C CA . LEU A 1 89 ? -1.628 6.385 7.912 1.00 92.31 89 LEU A CA 1
ATOM 661 C C . LEU A 1 89 ? -2.875 6.350 8.800 1.00 92.31 89 LEU A C 1
ATOM 663 O O . LEU A 1 89 ? -3.961 6.080 8.298 1.00 92.31 89 LEU A O 1
ATOM 667 N N . ILE A 1 90 ? -2.752 6.688 10.086 1.00 91.31 90 ILE A N 1
ATOM 668 C CA . ILE A 1 90 ? -3.899 6.727 11.008 1.00 91.31 90 ILE A CA 1
ATOM 669 C C . ILE A 1 90 ? -4.956 7.717 10.505 1.00 91.31 90 ILE A C 1
ATOM 671 O O . ILE A 1 90 ? -6.142 7.396 10.462 1.00 91.31 90 ILE A O 1
ATOM 675 N N . ASN A 1 91 ? -4.542 8.911 10.078 1.00 92.75 91 ASN A N 1
ATOM 676 C CA . ASN A 1 91 ? -5.462 9.910 9.537 1.00 92.75 91 ASN A CA 1
ATOM 677 C C . ASN A 1 91 ? -6.135 9.443 8.242 1.00 92.75 91 ASN A C 1
ATOM 679 O O . ASN A 1 91 ? -7.313 9.724 8.035 1.00 92.75 91 ASN A O 1
ATOM 683 N N . ARG A 1 92 ? -5.409 8.728 7.379 1.00 92.88 92 ARG A N 1
ATOM 684 C CA . ARG A 1 92 ? -5.950 8.117 6.159 1.00 92.88 92 ARG A CA 1
ATOM 685 C C . ARG A 1 92 ? -7.006 7.072 6.496 1.00 92.88 92 ARG A C 1
ATOM 687 O O . ARG A 1 92 ? -8.090 7.122 5.933 1.00 92.88 92 ARG A O 1
ATOM 694 N N . MET A 1 93 ? -6.720 6.201 7.462 1.00 93.31 93 MET A N 1
ATOM 695 C CA . MET A 1 93 ? -7.661 5.185 7.933 1.00 93.31 93 MET A CA 1
ATOM 696 C C . MET A 1 93 ? -8.920 5.810 8.534 1.00 93.31 93 MET A C 1
ATOM 698 O O . MET A 1 93 ? -10.015 5.379 8.210 1.00 93.31 93 MET A O 1
ATOM 702 N N . LYS A 1 94 ? -8.780 6.869 9.344 1.00 93.38 94 LYS A N 1
ATOM 703 C CA . LYS A 1 94 ? -9.922 7.584 9.950 1.00 93.38 94 LYS A CA 1
ATOM 704 C C . LYS A 1 94 ? -10.826 8.264 8.923 1.00 93.38 94 LYS A C 1
ATOM 706 O O . LYS A 1 94 ? -11.996 8.490 9.203 1.00 93.38 94 LYS A O 1
ATOM 711 N N . LYS A 1 95 ? -10.272 8.652 7.774 1.00 94.06 95 LYS A N 1
ATOM 712 C CA . LYS A 1 95 ? -11.006 9.323 6.693 1.00 94.06 95 LYS A CA 1
ATOM 713 C C . LYS A 1 95 ? -11.635 8.348 5.702 1.00 94.06 95 LYS A C 1
ATOM 715 O O . LYS A 1 95 ? -12.469 8.773 4.911 1.00 94.06 95 LYS A O 1
ATOM 720 N N . ASP A 1 96 ? -11.218 7.086 5.708 1.00 94.12 96 ASP A N 1
ATOM 721 C CA . ASP A 1 96 ? -11.744 6.072 4.804 1.00 94.12 96 ASP A CA 1
ATOM 722 C C . ASP A 1 96 ? -12.989 5.421 5.426 1.00 94.12 96 ASP A C 1
ATOM 724 O O . ASP A 1 96 ? -12.860 4.674 6.396 1.00 94.12 96 ASP A O 1
ATOM 728 N N . PRO A 1 97 ? -14.197 5.658 4.882 1.00 94.31 97 PRO A N 1
ATOM 729 C CA . PRO A 1 97 ? -15.430 5.121 5.457 1.00 94.31 97 PRO A CA 1
ATOM 730 C C . PRO A 1 97 ? -15.510 3.590 5.381 1.00 94.31 97 PRO A C 1
ATOM 732 O O . PRO A 1 97 ? -16.364 2.991 6.028 1.00 94.31 97 PRO A O 1
ATOM 735 N N . ARG A 1 98 ? -14.639 2.942 4.596 1.00 94.88 98 ARG A N 1
ATOM 736 C CA . ARG A 1 98 ? -14.572 1.480 4.487 1.00 94.88 98 ARG A CA 1
ATOM 737 C C . ARG A 1 98 ? -13.825 0.842 5.657 1.00 94.88 98 ARG A C 1
ATOM 739 O O . ARG A 1 98 ? -13.822 -0.380 5.761 1.00 94.88 98 ARG A O 1
ATOM 746 N N . ILE A 1 99 ? -13.138 1.624 6.494 1.00 93.56 99 ILE A N 1
ATOM 747 C CA . ILE A 1 99 ? -12.270 1.109 7.554 1.00 93.56 99 ILE A CA 1
ATOM 748 C C . ILE A 1 99 ? -12.921 1.325 8.916 1.00 93.56 99 ILE A C 1
ATOM 750 O O . ILE A 1 99 ? -12.987 2.443 9.420 1.00 93.56 99 ILE A O 1
ATOM 754 N N . ASP A 1 100 ? -13.287 0.224 9.569 1.00 92.69 100 ASP A N 1
ATOM 755 C CA . ASP A 1 100 ? -13.560 0.226 10.998 1.00 92.69 100 ASP A CA 1
ATOM 756 C C . ASP A 1 100 ? -12.244 0.053 11.774 1.00 92.69 100 ASP A C 1
ATOM 758 O O . ASP A 1 100 ? -11.629 -1.020 11.826 1.00 92.69 100 ASP A O 1
ATOM 762 N N . ILE A 1 101 ? -11.766 1.146 12.369 1.00 88.00 101 ILE A N 1
ATOM 763 C CA . ILE A 1 101 ? -10.506 1.147 13.122 1.00 88.00 101 ILE A CA 1
ATOM 764 C C . ILE A 1 101 ? -10.583 0.275 14.378 1.00 88.00 101 ILE A C 1
ATOM 766 O O . ILE A 1 101 ? -9.550 -0.256 14.778 1.00 88.00 101 ILE A O 1
ATOM 770 N N . ASN A 1 102 ? -11.757 0.049 14.952 1.00 88.31 102 ASN A N 1
ATOM 771 C CA . ASN A 1 102 ? -11.872 -0.724 16.187 1.00 88.31 102 ASN A CA 1
ATOM 772 C C . ASN A 1 102 ? -12.106 -2.211 15.902 1.00 88.31 102 ASN A C 1
ATOM 774 O O . ASN A 1 102 ? -11.616 -3.054 16.644 1.00 88.31 102 ASN A O 1
ATOM 778 N N . ASN A 1 103 ? -12.806 -2.537 14.810 1.00 89.88 103 ASN A N 1
ATOM 779 C CA . ASN A 1 103 ? -13.245 -3.911 14.549 1.00 89.88 103 ASN A CA 1
ATOM 780 C C . ASN A 1 103 ? -12.475 -4.630 13.431 1.00 89.88 103 ASN A C 1
ATOM 782 O O . ASN A 1 103 ? -12.406 -5.858 13.429 1.00 89.88 103 ASN A O 1
ATOM 786 N N . HIS A 1 104 ? -11.887 -3.917 12.464 1.00 90.19 104 HIS A N 1
ATOM 787 C CA . HIS A 1 104 ? -11.140 -4.590 11.396 1.00 90.19 104 HIS A CA 1
ATOM 788 C C . HIS A 1 104 ? -9.777 -5.076 11.889 1.00 90.19 104 HIS A C 1
ATOM 790 O O . HIS A 1 104 ? -9.011 -4.317 12.481 1.00 90.19 104 HIS A O 1
ATOM 796 N N . TRP A 1 105 ? -9.417 -6.317 11.574 1.00 88.19 105 TRP A N 1
ATOM 797 C CA . TRP A 1 105 ? -8.046 -6.782 11.757 1.00 88.19 105 TRP A CA 1
ATOM 798 C C . TRP A 1 105 ? -7.105 -6.028 10.806 1.00 88.19 105 TRP A C 1
ATOM 800 O O . TRP A 1 105 ? -7.490 -5.623 9.706 1.00 88.19 105 TRP A O 1
ATOM 810 N N . LYS A 1 106 ? -5.866 -5.798 11.244 1.00 89.19 106 LYS A N 1
ATOM 811 C CA . LYS A 1 106 ? -4.872 -5.008 10.506 1.00 89.19 106 LYS A CA 1
ATOM 812 C C . LYS A 1 106 ? -3.532 -5.727 10.539 1.00 89.19 106 LYS A C 1
ATOM 814 O O . LYS A 1 106 ? -3.135 -6.244 11.578 1.00 89.19 106 LYS A O 1
ATOM 819 N N . VAL A 1 107 ? -2.825 -5.726 9.412 1.00 87.00 107 VAL A N 1
ATOM 820 C CA . VAL A 1 107 ? -1.460 -6.261 9.307 1.00 87.00 107 VAL A CA 1
ATOM 821 C C . VAL A 1 107 ? -0.508 -5.097 9.049 1.00 87.00 107 VAL A C 1
ATOM 823 O O . VAL A 1 107 ? -0.466 -4.574 7.932 1.00 87.00 107 VAL A O 1
ATOM 826 N N . PRO A 1 108 ? 0.224 -4.629 10.074 1.00 84.94 108 PRO A N 1
ATOM 827 C CA . PRO A 1 108 ? 1.178 -3.549 9.899 1.00 84.94 108 PRO A CA 1
ATOM 828 C C . PRO A 1 108 ? 2.420 -4.054 9.164 1.00 84.94 108 PRO A C 1
ATOM 830 O O . PRO A 1 108 ? 2.997 -5.081 9.511 1.00 84.94 108 PRO A O 1
ATOM 833 N N . ILE A 1 109 ? 2.861 -3.294 8.162 1.00 82.75 109 ILE A N 1
ATOM 834 C CA . ILE A 1 109 ? 4.101 -3.562 7.433 1.00 82.75 109 ILE A CA 1
ATOM 835 C C . ILE A 1 109 ? 4.967 -2.306 7.462 1.00 82.75 109 ILE A C 1
ATOM 837 O O . ILE A 1 109 ? 4.556 -1.219 7.026 1.00 82.75 109 ILE A O 1
ATOM 841 N N . SER A 1 110 ? 6.184 -2.473 7.969 1.00 80.69 110 SER A N 1
ATOM 842 C CA . SER A 1 110 ? 7.242 -1.472 7.954 1.00 80.69 110 SER A CA 1
ATOM 843 C C . SER A 1 110 ? 8.509 -2.079 7.359 1.00 80.69 110 SER A C 1
ATOM 845 O O . SER A 1 110 ? 8.914 -3.173 7.735 1.00 80.69 110 SER A O 1
ATOM 847 N N . HIS A 1 111 ? 9.113 -1.391 6.394 1.00 74.88 111 HIS A N 1
ATOM 848 C CA . HIS A 1 111 ? 10.413 -1.759 5.829 1.00 74.88 111 HIS A CA 1
ATOM 849 C C . HIS A 1 111 ? 11.312 -0.527 5.819 1.00 74.88 111 HIS A C 1
ATOM 851 O O . HIS A 1 111 ? 10.870 0.569 5.468 1.00 74.88 111 HIS A O 1
ATOM 857 N N . LYS A 1 112 ? 12.561 -0.716 6.252 1.00 70.06 112 LYS A N 1
ATOM 858 C CA . LYS A 1 112 ? 13.586 0.326 6.320 1.00 70.06 112 LYS A CA 1
ATOM 859 C C . LYS A 1 112 ? 14.965 -0.285 6.133 1.00 70.06 112 LYS A C 1
ATOM 861 O O . LYS A 1 112 ? 15.321 -1.189 6.885 1.00 70.06 112 LYS A O 1
ATOM 866 N N . ILE A 1 113 ? 15.746 0.257 5.198 1.00 62.03 113 ILE A N 1
ATOM 867 C CA . ILE A 1 113 ? 17.141 -0.171 4.991 1.00 62.03 113 ILE A CA 1
ATOM 868 C C . ILE A 1 113 ? 18.148 0.643 5.816 1.00 62.03 113 ILE A C 1
ATOM 870 O O . ILE A 1 113 ? 19.172 0.101 6.220 1.00 62.03 113 ILE A O 1
ATOM 874 N N . HIS A 1 114 ? 17.885 1.923 6.106 1.00 54.84 114 HIS A N 1
ATOM 875 C CA . HIS A 1 114 ? 18.888 2.787 6.746 1.00 54.84 114 HIS A CA 1
ATOM 876 C C . HIS A 1 114 ? 18.712 2.941 8.274 1.00 54.84 114 HIS A C 1
ATOM 878 O O . HIS A 1 114 ? 17.651 3.323 8.775 1.00 54.84 114 HIS A O 1
ATOM 884 N N . TYR A 1 115 ? 19.797 2.625 8.991 1.00 52.19 115 TYR A N 1
ATOM 885 C CA . TYR A 1 115 ? 19.975 2.411 10.433 1.00 52.19 115 TYR A CA 1
ATOM 886 C C . TYR A 1 115 ? 19.214 3.347 11.396 1.00 52.19 115 TYR A C 1
ATOM 888 O O . TYR A 1 115 ? 19.491 4.539 11.475 1.00 52.19 115 TYR A O 1
ATOM 896 N N . SER A 1 116 ? 18.337 2.760 12.226 1.00 47.97 116 SER A N 1
ATOM 897 C CA . SER A 1 116 ? 18.280 2.981 13.687 1.00 47.97 116 SER A CA 1
ATOM 898 C C . SER A 1 116 ? 17.280 2.000 14.328 1.00 47.97 116 SER A C 1
ATOM 900 O O . SER A 1 116 ? 16.067 2.218 14.300 1.00 47.97 116 SER A O 1
ATOM 902 N N . PHE A 1 117 ? 17.780 0.910 14.927 1.00 50.97 117 PHE A N 1
ATOM 903 C CA . PHE A 1 117 ? 16.971 -0.123 15.606 1.00 50.97 117 PHE A CA 1
ATOM 904 C C . PHE A 1 117 ? 16.019 0.451 16.673 1.00 50.97 117 PHE A C 1
ATOM 906 O O . PHE A 1 117 ? 14.929 -0.074 16.894 1.00 50.97 117 PHE A O 1
ATOM 913 N N . LYS A 1 118 ? 16.400 1.565 17.311 1.00 48.31 118 LYS A N 1
ATOM 914 C CA . LYS A 1 118 ? 15.633 2.206 18.390 1.00 48.31 118 LYS A CA 1
ATOM 915 C C . LYS A 1 118 ? 14.291 2.772 17.907 1.00 48.31 118 LYS A C 1
ATOM 917 O O . LYS A 1 118 ? 13.292 2.680 18.612 1.00 48.31 118 LYS A O 1
ATOM 922 N N . ILE A 1 119 ? 14.256 3.313 16.689 1.00 49.41 119 ILE A N 1
ATOM 923 C CA . ILE A 1 119 ? 13.047 3.899 16.089 1.00 49.41 119 ILE A CA 1
ATOM 924 C C . ILE A 1 119 ? 12.063 2.796 15.675 1.00 49.41 119 ILE A C 1
ATOM 926 O O . ILE A 1 119 ? 10.859 2.937 15.878 1.00 49.41 119 ILE A O 1
ATOM 930 N N . PHE A 1 120 ? 12.570 1.667 15.170 1.00 48.69 120 PHE A N 1
ATOM 931 C CA . PHE A 1 120 ? 11.750 0.521 14.768 1.00 48.69 120 PHE A CA 1
ATOM 932 C C . PHE A 1 120 ? 10.936 -0.068 15.932 1.00 48.69 120 PHE A C 1
ATOM 934 O O . PHE A 1 120 ? 9.749 -0.353 15.767 1.00 48.69 120 PHE A O 1
ATOM 941 N N . TYR A 1 121 ? 11.541 -0.187 17.118 1.00 50.62 121 TYR A N 1
ATOM 942 C CA . TYR A 1 121 ? 10.849 -0.655 18.323 1.00 50.62 121 TYR A CA 1
ATOM 943 C C . TYR A 1 121 ? 9.773 0.323 18.802 1.00 50.62 121 TYR A C 1
ATOM 945 O O . TYR A 1 121 ? 8.654 -0.096 19.084 1.00 50.62 121 TYR A O 1
ATOM 953 N N . ILE A 1 122 ? 10.073 1.626 18.835 1.00 53.41 122 ILE A N 1
ATOM 954 C CA . ILE A 1 122 ? 9.107 2.660 19.243 1.00 53.41 122 ILE A CA 1
ATOM 955 C C . ILE A 1 122 ? 7.903 2.685 18.293 1.00 53.41 122 ILE A C 1
ATOM 957 O O . ILE A 1 122 ? 6.771 2.840 18.737 1.00 53.41 122 ILE A O 1
ATOM 961 N N . LEU A 1 123 ? 8.120 2.479 16.992 1.00 53.09 123 LEU A N 1
ATOM 962 C CA . LEU A 1 123 ? 7.045 2.450 16.000 1.00 53.09 123 LEU A CA 1
ATOM 963 C C . LEU A 1 123 ? 6.211 1.177 16.054 1.00 53.09 123 LEU A C 1
ATOM 965 O O . LEU A 1 123 ? 4.998 1.276 15.917 1.00 53.09 123 LEU A O 1
ATOM 969 N N . ASN A 1 124 ? 6.821 0.005 16.259 1.00 51.62 124 ASN A N 1
ATOM 970 C CA . ASN A 1 124 ? 6.051 -1.215 16.511 1.00 51.62 124 ASN A CA 1
ATOM 971 C C . ASN A 1 124 ? 5.199 -1.052 17.773 1.00 51.62 124 ASN A C 1
ATOM 973 O O . ASN A 1 124 ? 4.011 -1.349 17.744 1.00 51.62 124 ASN A O 1
ATOM 977 N N . TYR A 1 125 ? 5.766 -0.477 18.835 1.00 50.28 125 TYR A N 1
ATOM 978 C CA . TYR A 1 125 ? 5.045 -0.197 20.075 1.00 50.28 125 TYR A CA 1
ATOM 979 C C . TYR A 1 125 ? 3.893 0.806 19.872 1.00 50.28 125 TYR A C 1
ATOM 981 O O . TYR A 1 125 ? 2.775 0.562 20.316 1.00 50.28 125 TYR A O 1
ATOM 989 N N . MET A 1 126 ? 4.125 1.902 19.139 1.00 50.09 126 MET A N 1
ATOM 990 C CA . MET A 1 126 ? 3.080 2.876 18.801 1.00 50.09 126 MET A CA 1
ATOM 991 C C . MET A 1 126 ? 2.008 2.282 17.885 1.00 50.09 126 MET A C 1
ATOM 993 O O . MET A 1 126 ? 0.833 2.530 18.103 1.00 50.09 126 MET A O 1
ATOM 997 N N . LEU A 1 127 ? 2.370 1.498 16.871 1.00 51.66 127 LEU A N 1
ATOM 998 C CA . LEU A 1 127 ? 1.380 0.845 16.015 1.00 51.66 127 LEU A CA 1
ATOM 999 C C . LEU A 1 127 ? 0.533 -0.119 16.834 1.00 51.66 127 LEU A C 1
ATOM 1001 O O . LEU A 1 127 ? -0.679 -0.051 16.732 1.00 51.66 127 LEU A O 1
ATOM 1005 N N . ILE A 1 128 ? 1.139 -0.941 17.692 1.00 52.75 128 ILE A N 1
ATOM 1006 C CA . ILE A 1 128 ? 0.396 -1.875 18.540 1.00 52.75 128 ILE A CA 1
ATOM 1007 C C . ILE A 1 128 ? -0.568 -1.122 19.470 1.00 52.75 128 ILE A C 1
ATOM 1009 O O . ILE A 1 128 ? -1.724 -1.500 19.531 1.00 52.75 128 ILE A O 1
ATOM 1013 N N . HIS A 1 129 ? -0.145 -0.035 20.125 1.00 44.78 129 HIS A N 1
ATOM 1014 C CA . HIS A 1 129 ? -1.000 0.723 21.059 1.00 44.78 129 HIS A CA 1
ATOM 1015 C C . HIS A 1 129 ? -2.041 1.652 20.416 1.00 44.78 129 HIS A C 1
ATOM 1017 O O . HIS A 1 129 ? -2.953 2.104 21.100 1.00 44.78 129 HIS A O 1
ATOM 1023 N N . TYR A 1 130 ? -1.878 2.029 19.146 1.00 44.47 130 TYR A N 1
ATOM 1024 C CA . TYR A 1 130 ? -2.854 2.873 18.443 1.00 44.47 130 TYR A CA 1
ATOM 1025 C C . TYR A 1 130 ? -3.790 2.067 17.535 1.00 44.47 130 TYR A C 1
ATOM 1027 O O . TYR A 1 130 ? -4.732 2.641 16.984 1.00 44.47 130 TYR A O 1
ATOM 1035 N N . ILE A 1 131 ? -3.501 0.781 17.320 1.00 47.72 131 ILE A N 1
ATOM 1036 C CA . ILE A 1 131 ? -4.221 -0.087 16.383 1.00 47.72 131 ILE A CA 1
ATOM 1037 C C . ILE A 1 131 ? -4.951 -1.242 17.091 1.00 47.72 131 ILE A C 1
ATOM 1039 O O . ILE A 1 131 ? -5.963 -1.700 16.557 1.00 47.72 131 ILE A O 1
ATOM 1043 N N . PHE A 1 132 ? -4.471 -1.679 18.257 1.00 40.22 132 PHE A N 1
ATOM 1044 C CA . PHE A 1 132 ? -5.165 -2.583 19.180 1.00 40.22 132 PHE A CA 1
ATOM 1045 C C . PHE A 1 132 ? -5.522 -1.828 20.460 1.00 40.22 132 PHE A C 1
ATOM 1047 O O . PHE A 1 132 ? -6.574 -2.162 21.044 1.00 40.22 132 PHE A O 1
#

Organism: Apis cerana (NCBI:txid7461)

Sequence (132 aa):
MGDSITTGAGLLATNTMQLSIENRGMMATIGGEETWRKVLTLPNIFKEFNHNLIGYALGNSLTSHPASQLNVAEGGALSMDMPYMAKFLINRMKKDPRIDINNHWKVPISHKIHYSFKIFYILNYMLIHYIF

Radius of gyration: 14.57 Å; chains: 1; bounding box: 35×28×39 Å

InterPro domains:
  IPR038885 Phospholipase B1, membrane-associated [PTHR21325] (1-107)